Protein AF-F1LHH7-F1 (afdb_monomer_lite)

Foldseek 3Di:
DDDDDDDDDDPPCPPPPPPVVVVVVLVVVLVVLVPDDPVRVCVVVVLVVVLVVLQVVVAQEFEDEDAPSCPVCVVVSQVSSCVRNVHHYHYDPPHDDDVVPPDPPVGVVD

InterPro domains:
  IPR016435 Diphthamide synthesis DPH1/DPH2 [PF01866] (66-109)
  IPR016435 Diphthamide synthesis DPH1/DPH2 [PTHR10762] (19-110)
  IPR016435 Diphthamide synthesis DPH1/DPH2 [SFLDS00032] (33-110)
  IPR016435 Diphthamide synthesis DPH1/DPH2 [TIGR00322] (44-109)
  IPR042263 Diphthamide synthesis DPH1/DPH2, domain 1 [G3DSA:3.40.50.11840] (47-110)

Sequence (110 aa):
MDIRPPQFFSNDSIAEHTIEQSDTRMNALSNVIQGFSDVEFNGFFEIDTTISKIIDGGYKRVALQFPDYFLRYAASIAERIERESKAKMFILADTSYRSCCVDFLTAEHA

Structure (mmCIF, N/CA/C/O backbone):
data_AF-F1LHH7-F1
#
_entry.id   AF-F1LHH7-F1
#
loop_
_atom_site.group_PDB
_atom_site.id
_atom_site.type_symbol
_atom_site.label_atom_id
_atom_site.label_alt_id
_atom_site.label_comp_id
_atom_site.label_asym_id
_atom_site.label_entity_id
_atom_site.label_seq_id
_atom_site.pdbx_PDB_ins_code
_atom_site.Cartn_x
_atom_site.Cartn_y
_atom_site.Cartn_z
_atom_site.occupancy
_atom_site.B_iso_or_equiv
_atom_site.auth_seq_id
_atom_site.auth_comp_id
_atom_site.auth_asym_id
_atom_site.auth_atom_id
_atom_site.pdbx_PDB_model_num
ATOM 1 N N . MET A 1 1 ? -18.834 -24.202 -59.937 1.00 39.03 1 MET A N 1
ATOM 2 C CA . MET A 1 1 ? -19.336 -24.017 -58.560 1.00 39.03 1 MET A CA 1
ATOM 3 C C . MET A 1 1 ? -18.137 -23.651 -57.710 1.00 39.03 1 MET A C 1
ATOM 5 O O . MET A 1 1 ? -17.414 -24.534 -57.275 1.00 39.03 1 MET A O 1
ATOM 9 N N . ASP A 1 2 ? -17.878 -22.350 -57.595 1.00 40.56 2 ASP A N 1
ATOM 10 C CA . ASP A 1 2 ? -16.840 -21.791 -56.730 1.00 40.56 2 ASP A CA 1
ATOM 11 C C . ASP A 1 2 ? -17.408 -21.643 -55.322 1.00 40.56 2 ASP A C 1
ATOM 13 O O . ASP A 1 2 ? -18.348 -20.877 -55.111 1.00 40.56 2 ASP A O 1
ATOM 17 N N . ILE A 1 3 ? -16.838 -22.361 -54.359 1.00 39.75 3 ILE A N 1
ATOM 18 C CA . ILE A 1 3 ? -17.111 -22.150 -52.937 1.00 39.75 3 ILE A CA 1
ATOM 19 C C . ILE A 1 3 ? -15.832 -21.563 -52.342 1.00 39.75 3 ILE A C 1
ATOM 21 O O . ILE A 1 3 ? -14.906 -22.289 -51.988 1.00 39.75 3 ILE A O 1
ATOM 25 N N . ARG A 1 4 ? -15.754 -20.228 -52.287 1.00 40.84 4 ARG A N 1
ATOM 26 C CA . ARG A 1 4 ? -14.722 -19.525 -51.514 1.00 40.84 4 ARG A CA 1
ATOM 27 C C . ARG A 1 4 ? -15.107 -19.588 -50.032 1.00 40.84 4 ARG A C 1
ATOM 29 O O . ARG A 1 4 ? -16.240 -19.221 -49.714 1.00 40.84 4 ARG A O 1
ATOM 36 N N . PRO A 1 5 ? -14.215 -20.004 -49.120 1.00 44.97 5 PRO A N 1
ATOM 37 C CA . PRO A 1 5 ? -14.460 -19.829 -47.697 1.00 44.97 5 PRO A CA 1
ATOM 38 C C . PRO A 1 5 ? -14.409 -18.328 -47.347 1.00 44.97 5 PRO A C 1
ATOM 40 O O . PRO A 1 5 ? -13.662 -17.577 -47.986 1.00 44.97 5 PRO A O 1
ATOM 43 N N . PRO A 1 6 ? -15.203 -17.863 -46.369 1.00 39.78 6 PRO A N 1
ATOM 44 C CA . PRO A 1 6 ? -15.211 -16.462 -45.980 1.00 39.78 6 PRO A CA 1
ATOM 45 C C . PRO A 1 6 ? -13.879 -16.102 -45.311 1.00 39.78 6 PRO A C 1
ATOM 47 O O . PRO A 1 6 ? -13.452 -16.753 -44.360 1.00 39.78 6 PRO A O 1
ATOM 50 N N . GLN A 1 7 ? -13.228 -15.051 -45.811 1.00 44.28 7 GLN A N 1
ATOM 51 C CA . GLN A 1 7 ? -12.119 -14.396 -45.125 1.00 44.28 7 GLN A CA 1
ATOM 52 C C . GLN A 1 7 ? -12.688 -13.643 -43.921 1.00 44.28 7 GLN A C 1
ATOM 54 O O . GLN A 1 7 ? -13.214 -12.542 -44.056 1.00 44.28 7 GLN A O 1
ATOM 59 N N . PHE A 1 8 ? -12.615 -14.267 -42.751 1.00 49.16 8 PHE A N 1
ATOM 60 C CA . PHE A 1 8 ? -12.733 -13.582 -41.472 1.00 49.16 8 PHE A CA 1
ATOM 61 C C . PHE A 1 8 ? -11.348 -13.539 -40.827 1.00 49.16 8 PHE A C 1
ATOM 63 O O . PHE A 1 8 ? -10.615 -14.523 -40.883 1.00 49.16 8 PHE A O 1
ATOM 70 N N . PHE A 1 9 ? -11.062 -12.394 -40.205 1.00 39.38 9 PHE A N 1
ATOM 71 C CA . PHE A 1 9 ? -9.849 -11.989 -39.486 1.00 39.38 9 PHE A CA 1
ATOM 72 C C . PHE A 1 9 ? -8.777 -11.288 -40.334 1.00 39.38 9 PHE A C 1
ATOM 74 O O . PHE A 1 9 ? -7.932 -11.894 -40.986 1.00 39.38 9 PHE A O 1
ATOM 81 N N . SER A 1 10 ? -8.835 -9.954 -40.278 1.00 41.56 10 SER A N 1
ATOM 82 C CA . SER A 1 10 ? -7.735 -9.046 -40.588 1.00 41.56 10 SER A CA 1
ATOM 83 C C . SER A 1 10 ? -6.519 -9.396 -39.728 1.00 41.56 10 SER A C 1
ATOM 85 O O . SER A 1 10 ? -6.618 -9.444 -38.503 1.00 41.56 10 SER A O 1
ATOM 87 N N . ASN A 1 11 ? -5.373 -9.607 -40.374 1.00 47.41 11 ASN A N 1
ATOM 88 C CA . ASN A 1 11 ? -4.064 -9.732 -39.733 1.00 47.41 11 ASN A CA 1
ATOM 89 C C . ASN A 1 11 ? -3.540 -8.364 -39.260 1.00 47.41 11 ASN A C 1
ATOM 91 O O . ASN A 1 11 ? -2.481 -7.921 -39.696 1.00 47.41 11 ASN A O 1
ATOM 95 N N . ASP A 1 12 ? -4.247 -7.717 -38.336 1.00 46.03 12 ASP A N 1
ATOM 96 C CA . ASP A 1 12 ? -3.655 -6.651 -37.524 1.00 46.03 12 ASP A CA 1
ATOM 97 C C . ASP A 1 12 ? -3.131 -7.270 -36.222 1.00 46.03 12 ASP A C 1
ATOM 99 O O . ASP A 1 12 ? -3.699 -7.104 -35.141 1.00 46.03 12 ASP A O 1
ATOM 103 N N . SER A 1 13 ? -2.029 -8.022 -36.320 1.00 46.81 13 SER A N 1
ATOM 104 C CA . SER A 1 13 ? -1.222 -8.368 -35.145 1.00 46.81 13 SER A CA 1
ATOM 105 C C . SER A 1 13 ? -0.551 -7.099 -34.615 1.00 46.81 13 SER A C 1
ATOM 107 O O . SER A 1 13 ? 0.599 -6.804 -34.919 1.00 46.81 13 SER A O 1
ATOM 109 N N . ILE A 1 14 ? -1.277 -6.348 -33.785 1.00 50.69 14 ILE A N 1
ATOM 110 C CA . ILE A 1 14 ? -0.728 -5.283 -32.925 1.00 50.69 14 ILE A CA 1
ATOM 111 C C . ILE A 1 14 ? -0.030 -5.891 -31.684 1.00 50.69 14 ILE A C 1
ATOM 113 O O . ILE A 1 14 ? 0.639 -5.194 -30.925 1.00 50.69 14 ILE A O 1
ATOM 117 N N . ALA A 1 15 ? -0.125 -7.209 -31.480 1.00 49.06 15 ALA A N 1
ATOM 118 C CA . ALA A 1 15 ? 0.319 -7.874 -30.256 1.00 49.06 15 ALA A CA 1
ATOM 119 C C . ALA A 1 15 ? 1.846 -8.017 -30.088 1.00 49.06 15 ALA A C 1
ATOM 121 O O . ALA A 1 15 ? 2.296 -8.235 -28.967 1.00 49.06 15 ALA A O 1
ATOM 122 N N . GLU A 1 16 ? 2.658 -7.871 -31.138 1.00 44.06 16 GLU A N 1
ATOM 123 C CA . GLU A 1 16 ? 4.107 -8.131 -31.030 1.00 44.06 16 GLU A CA 1
ATOM 124 C C . GLU A 1 16 ? 4.958 -6.887 -30.731 1.00 44.06 16 GLU A C 1
ATOM 126 O O . GLU A 1 16 ? 6.093 -7.027 -30.292 1.00 44.06 16 GLU A O 1
ATOM 131 N N . HIS A 1 17 ? 4.422 -5.665 -30.852 1.00 42.00 17 HIS A N 1
ATOM 132 C CA . HIS A 1 17 ? 5.222 -4.443 -30.655 1.00 42.00 17 HIS A CA 1
ATOM 133 C C . HIS A 1 17 ? 5.057 -3.750 -29.288 1.00 42.00 17 HIS A C 1
ATOM 135 O O . HIS A 1 17 ? 5.705 -2.732 -29.037 1.00 42.00 17 HIS A O 1
ATOM 141 N N . THR A 1 18 ? 4.219 -4.277 -28.387 1.00 49.06 18 THR A N 1
ATOM 142 C CA . THR A 1 18 ? 3.974 -3.688 -27.051 1.00 49.06 18 THR A CA 1
ATOM 143 C C . THR A 1 18 ? 4.760 -4.374 -25.923 1.00 49.06 18 THR A C 1
ATOM 145 O O . THR A 1 18 ? 5.014 -3.747 -24.898 1.00 49.06 18 THR A O 1
ATOM 148 N N . ILE A 1 19 ? 5.200 -5.622 -26.109 1.00 52.53 19 ILE A N 1
ATOM 149 C CA . ILE A 1 19 ? 5.719 -6.463 -25.014 1.00 52.53 19 ILE A CA 1
ATOM 150 C C . ILE A 1 19 ? 7.179 -6.125 -24.647 1.00 52.53 19 ILE A C 1
ATOM 152 O O . ILE A 1 19 ? 7.521 -6.065 -23.471 1.00 52.53 19 ILE A O 1
ATOM 156 N N . GLU A 1 20 ? 8.043 -5.781 -25.607 1.00 47.56 20 GLU A N 1
ATOM 157 C CA . GLU A 1 20 ? 9.452 -5.458 -25.291 1.00 47.56 20 GLU A CA 1
ATOM 158 C C . GLU A 1 20 ? 9.634 -4.072 -24.633 1.00 47.56 20 GLU A C 1
ATOM 160 O O . GLU A 1 20 ? 10.576 -3.831 -23.867 1.00 47.56 20 GLU A O 1
ATOM 165 N N . GLN A 1 21 ? 8.715 -3.136 -24.895 1.00 50.62 21 GLN A N 1
ATOM 166 C CA . GLN A 1 21 ? 8.780 -1.781 -24.338 1.00 50.62 21 GLN A CA 1
ATOM 167 C C . GLN A 1 21 ? 8.305 -1.713 -22.880 1.00 50.62 21 GLN A C 1
ATOM 169 O O . GLN A 1 21 ? 8.784 -0.856 -22.128 1.00 50.62 21 GLN A O 1
ATOM 174 N N . SER A 1 22 ? 7.387 -2.592 -22.464 1.00 56.84 22 SER A N 1
ATOM 175 C CA . SER A 1 22 ? 6.888 -2.637 -21.086 1.00 56.84 22 SER A CA 1
ATOM 176 C C . SER A 1 22 ? 7.951 -3.131 -20.113 1.00 56.84 22 SER A C 1
ATOM 178 O O . SER A 1 22 ? 8.166 -2.485 -19.089 1.00 56.84 22 SER A O 1
ATOM 180 N N . ASP A 1 23 ? 8.689 -4.188 -20.452 1.00 63.44 23 ASP A N 1
ATOM 181 C CA . ASP A 1 23 ? 9.664 -4.791 -19.534 1.00 63.44 23 ASP A CA 1
ATOM 182 C C . ASP A 1 23 ? 10.840 -3.854 -19.244 1.00 63.44 23 ASP A C 1
ATOM 184 O O . ASP A 1 23 ? 11.258 -3.687 -18.095 1.00 63.44 23 ASP A O 1
ATOM 188 N N . THR A 1 24 ? 11.324 -3.142 -20.265 1.00 67.75 24 THR A N 1
ATOM 189 C CA . THR A 1 24 ? 12.416 -2.170 -20.105 1.00 67.75 24 THR A CA 1
ATOM 190 C C . THR A 1 24 ? 12.005 -1.007 -19.197 1.00 67.75 24 THR A C 1
ATOM 192 O O . THR A 1 24 ? 12.769 -0.589 -18.323 1.00 67.75 24 THR A O 1
ATOM 195 N N . ARG A 1 25 ? 10.777 -0.495 -19.356 1.00 73.25 25 ARG A N 1
ATOM 196 C CA . ARG A 1 25 ? 10.253 0.590 -18.513 1.00 73.25 25 ARG A CA 1
ATOM 197 C C . ARG A 1 25 ? 9.970 0.119 -17.091 1.00 73.25 25 ARG A C 1
ATOM 199 O O . ARG A 1 25 ? 10.286 0.849 -16.159 1.00 73.25 25 ARG A O 1
ATOM 206 N N . MET A 1 26 ? 9.424 -1.080 -16.907 1.00 72.94 26 MET A N 1
ATOM 207 C CA . MET A 1 26 ? 9.144 -1.630 -15.575 1.00 72.94 26 MET A CA 1
ATOM 208 C C . MET A 1 26 ? 10.425 -1.910 -14.784 1.00 72.94 26 MET A C 1
ATOM 210 O O . MET A 1 26 ? 10.490 -1.617 -13.586 1.00 72.94 26 MET A O 1
ATOM 214 N N . ASN A 1 27 ? 11.480 -2.375 -15.455 1.00 73.56 27 ASN A N 1
ATOM 215 C CA . ASN A 1 27 ? 12.800 -2.516 -14.843 1.00 73.56 27 ASN A CA 1
ATOM 216 C C . ASN A 1 27 ? 13.396 -1.156 -14.457 1.00 73.56 27 ASN A C 1
ATOM 218 O O . ASN A 1 27 ? 13.910 -0.998 -13.349 1.00 73.56 27 ASN A O 1
ATOM 222 N N . ALA A 1 28 ? 13.274 -0.147 -15.325 1.00 79.44 28 ALA A N 1
ATOM 223 C CA . ALA A 1 28 ? 13.719 1.209 -15.009 1.00 79.44 28 ALA A CA 1
ATOM 224 C C . ALA A 1 28 ? 12.960 1.801 -13.807 1.00 79.44 28 ALA A C 1
ATOM 226 O O . ALA A 1 28 ? 13.590 2.338 -12.898 1.00 79.44 28 ALA A O 1
ATOM 227 N N . LEU A 1 29 ? 11.632 1.648 -13.756 1.00 81.31 29 LEU A N 1
ATOM 228 C CA . LEU A 1 29 ? 10.807 2.095 -12.628 1.00 81.31 29 LEU A CA 1
ATOM 229 C C . LEU A 1 29 ? 11.200 1.395 -11.324 1.00 81.31 29 LEU A C 1
ATOM 231 O O . LEU A 1 29 ? 11.343 2.053 -10.299 1.00 81.31 29 LEU A O 1
ATOM 235 N N . SER A 1 30 ? 11.442 0.084 -11.366 1.00 83.44 30 SER A N 1
ATOM 236 C CA . SER A 1 30 ? 11.867 -0.680 -10.188 1.00 83.44 30 SER A CA 1
ATOM 237 C C . SER A 1 30 ? 13.197 -0.173 -9.620 1.00 83.44 30 SER A C 1
ATOM 239 O O . SER A 1 30 ? 13.327 -0.022 -8.407 1.00 83.44 30 SER A O 1
ATOM 241 N N . ASN A 1 31 ? 14.169 0.139 -10.484 1.00 82.94 31 ASN A N 1
ATOM 242 C CA . ASN A 1 31 ? 15.465 0.684 -10.067 1.00 82.94 31 ASN A CA 1
ATOM 243 C C . ASN A 1 31 ? 15.336 2.085 -9.461 1.00 82.94 31 ASN A C 1
ATOM 245 O O . ASN A 1 31 ? 16.000 2.392 -8.475 1.00 82.94 31 ASN A O 1
ATOM 249 N N . VAL A 1 32 ? 14.463 2.922 -10.027 1.00 86.38 32 VAL A N 1
ATOM 250 C CA . VAL A 1 32 ? 14.183 4.260 -9.495 1.00 86.38 32 VAL A CA 1
ATOM 251 C C . VAL A 1 32 ? 13.550 4.162 -8.105 1.00 86.38 32 VAL A C 1
ATOM 253 O O . VAL A 1 32 ? 14.042 4.793 -7.175 1.00 86.38 32 VAL A O 1
ATOM 256 N N . ILE A 1 33 ? 12.535 3.309 -7.932 1.00 87.19 33 ILE A N 1
ATOM 257 C CA . ILE A 1 33 ? 11.849 3.125 -6.642 1.00 87.19 33 ILE A CA 1
ATOM 258 C C . ILE A 1 33 ? 12.803 2.571 -5.575 1.00 87.19 33 ILE A C 1
ATOM 260 O O . ILE A 1 33 ? 12.704 2.948 -4.412 1.00 87.19 33 ILE A O 1
ATOM 264 N N . GLN A 1 34 ? 13.755 1.705 -5.942 1.00 84.31 34 GLN A N 1
ATOM 265 C CA . GLN A 1 34 ? 14.777 1.223 -5.003 1.00 84.31 34 GLN A CA 1
ATOM 266 C C . GLN A 1 34 ? 15.707 2.326 -4.481 1.00 84.31 34 GLN A C 1
ATOM 268 O O . GLN A 1 34 ? 16.281 2.163 -3.407 1.00 84.31 34 GLN A O 1
ATOM 273 N N . GLY A 1 35 ? 15.872 3.42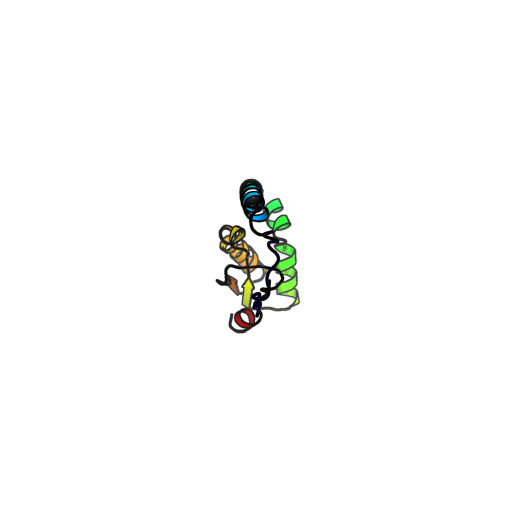1 -5.226 1.00 87.06 35 GLY A N 1
ATOM 274 C CA . GLY A 1 35 ? 16.696 4.560 -4.824 1.00 87.06 35 GLY A CA 1
ATOM 275 C C . GLY A 1 35 ? 15.959 5.617 -4.000 1.00 87.06 35 GLY A C 1
ATOM 276 O O . GLY A 1 35 ? 16.593 6.584 -3.584 1.00 87.06 35 GLY A O 1
ATOM 277 N N . PHE A 1 36 ? 14.650 5.470 -3.784 1.00 91.81 36 PHE A N 1
ATOM 278 C CA . PHE A 1 36 ? 13.857 6.461 -3.062 1.00 91.81 36 PHE A CA 1
ATOM 279 C C . PHE A 1 36 ? 14.206 6.512 -1.577 1.00 91.81 36 PHE A C 1
ATOM 281 O O . PHE A 1 36 ? 14.357 5.490 -0.906 1.00 91.81 36 PHE A O 1
ATOM 288 N N . SER A 1 37 ? 14.254 7.731 -1.047 1.00 92.75 37 SER A N 1
ATOM 289 C CA . SER A 1 37 ? 14.121 7.970 0.386 1.00 92.75 37 SER A CA 1
ATOM 290 C C . SER A 1 37 ? 12.705 7.628 0.872 1.00 92.75 37 SER A C 1
ATOM 292 O O . SER A 1 37 ? 11.762 7.537 0.085 1.00 92.75 37 SER A O 1
ATOM 294 N N . ASP A 1 38 ? 12.518 7.495 2.188 1.00 89.88 38 ASP A N 1
ATOM 295 C CA . ASP A 1 38 ? 11.198 7.201 2.766 1.00 89.88 38 ASP A CA 1
ATOM 296 C C . ASP A 1 38 ? 10.125 8.235 2.396 1.00 89.88 38 ASP A C 1
ATOM 298 O O . ASP A 1 38 ? 8.963 7.874 2.212 1.00 89.88 38 ASP A O 1
ATOM 302 N N . VAL A 1 39 ? 10.514 9.506 2.261 1.00 91.81 39 VAL A N 1
ATOM 303 C CA . VAL A 1 39 ? 9.605 10.602 1.894 1.00 91.81 39 VAL A CA 1
ATOM 304 C C . VAL A 1 39 ? 9.172 10.482 0.433 1.00 91.81 39 VAL A C 1
ATOM 306 O O . VAL A 1 39 ? 7.988 10.605 0.131 1.00 91.81 39 VAL A O 1
ATOM 309 N N . GLU A 1 40 ? 10.107 10.194 -0.474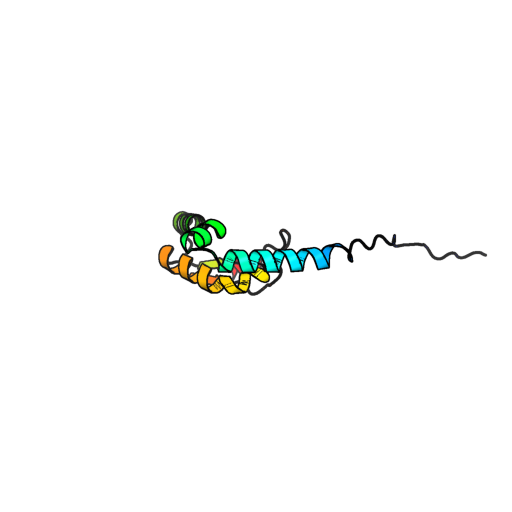 1.00 92.44 40 GLU A N 1
ATOM 310 C CA . GLU A 1 40 ? 9.807 9.990 -1.897 1.00 92.44 40 GLU A CA 1
ATOM 311 C C . GLU A 1 40 ? 8.968 8.732 -2.113 1.00 92.44 40 GLU A C 1
ATOM 313 O O . GLU A 1 40 ? 8.024 8.746 -2.899 1.00 92.44 40 GLU A O 1
ATOM 318 N N . PHE A 1 41 ? 9.261 7.666 -1.365 1.00 92.25 41 PHE A N 1
ATOM 319 C CA . PHE A 1 41 ? 8.473 6.441 -1.377 1.00 92.25 41 PHE A CA 1
ATOM 320 C C . PHE A 1 41 ? 7.032 6.698 -0.922 1.00 92.25 41 PHE A C 1
ATOM 322 O O . PHE A 1 41 ? 6.089 6.310 -1.614 1.00 92.25 41 PHE A O 1
ATOM 329 N N . ASN A 1 42 ? 6.847 7.393 0.205 1.00 92.62 42 ASN A N 1
ATOM 330 C CA . ASN A 1 42 ? 5.515 7.727 0.709 1.00 92.62 42 ASN A CA 1
ATOM 331 C C . ASN A 1 42 ? 4.746 8.637 -0.254 1.00 92.62 42 ASN A C 1
ATOM 333 O O . ASN A 1 42 ? 3.552 8.426 -0.460 1.00 92.62 42 ASN A O 1
ATOM 337 N N . GLY A 1 43 ? 5.428 9.611 -0.862 1.00 92.38 43 GLY A N 1
ATOM 338 C CA . GLY A 1 43 ? 4.839 10.500 -1.859 1.00 92.38 43 GLY A CA 1
ATOM 339 C C . GLY A 1 43 ? 4.431 9.764 -3.136 1.00 92.38 43 GLY A C 1
ATOM 340 O O . GLY A 1 43 ? 3.334 9.981 -3.639 1.00 92.38 43 GLY A O 1
ATOM 341 N N . PHE A 1 44 ? 5.272 8.854 -3.634 1.00 92.62 44 PHE A N 1
ATOM 342 C CA . PHE A 1 44 ? 5.002 8.088 -4.853 1.00 92.62 44 PHE A CA 1
ATOM 343 C C . PHE A 1 44 ? 3.803 7.145 -4.710 1.00 92.62 44 PHE A C 1
ATOM 345 O O . PHE A 1 44 ? 2.997 7.039 -5.630 1.00 92.62 44 PHE A O 1
ATOM 352 N N . PHE A 1 45 ? 3.678 6.469 -3.564 1.00 92.88 45 PHE A N 1
ATOM 353 C CA . PHE A 1 45 ? 2.553 5.571 -3.273 1.00 92.88 45 PHE A CA 1
ATOM 354 C C . PHE A 1 45 ? 1.369 6.270 -2.585 1.00 92.88 45 PHE A C 1
ATOM 356 O O . PHE A 1 45 ? 0.425 5.594 -2.181 1.00 92.88 45 PHE A O 1
ATOM 363 N N . GLU A 1 46 ? 1.415 7.598 -2.429 1.00 94.12 46 GLU A N 1
ATOM 364 C CA . GLU A 1 46 ? 0.375 8.411 -1.781 1.00 94.12 46 GLU A CA 1
ATOM 365 C C . GLU A 1 46 ? -0.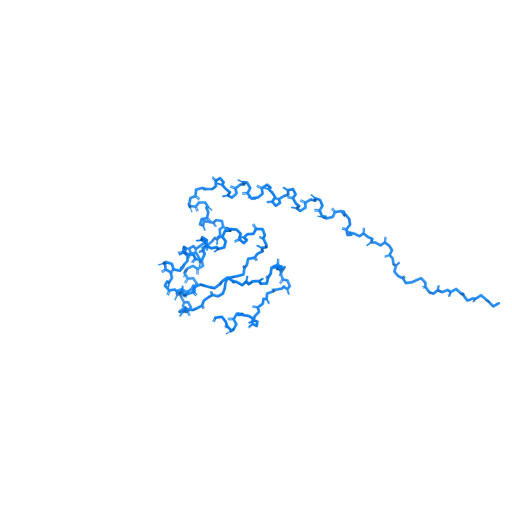087 7.845 -0.420 1.00 94.12 46 GLU A C 1
ATOM 367 O O . GLU A 1 46 ? -1.282 7.800 -0.100 1.00 94.12 46 GLU A O 1
ATOM 372 N N . ILE A 1 47 ? 0.876 7.393 0.391 1.00 95.31 47 ILE A N 1
ATOM 373 C CA . ILE A 1 47 ? 0.626 6.678 1.653 1.00 95.31 47 ILE A CA 1
ATOM 374 C C . ILE A 1 47 ? -0.220 7.526 2.607 1.00 95.31 47 ILE A C 1
ATOM 376 O O . ILE A 1 47 ? -1.257 7.064 3.086 1.00 95.31 47 ILE A O 1
ATOM 380 N N . ASP A 1 48 ? 0.163 8.787 2.809 1.00 95.62 48 ASP A N 1
ATOM 381 C CA . ASP A 1 48 ? -0.512 9.695 3.743 1.00 95.62 48 ASP A CA 1
ATOM 382 C C . ASP A 1 48 ? -1.961 9.971 3.318 1.00 95.62 48 ASP A C 1
ATOM 384 O O . ASP A 1 48 ? -2.883 9.932 4.131 1.00 95.62 48 ASP A O 1
ATOM 388 N N . THR A 1 49 ? -2.188 10.164 2.014 1.00 95.81 49 THR A N 1
ATOM 389 C CA . THR A 1 49 ? -3.536 10.389 1.466 1.00 95.81 49 THR A CA 1
ATOM 390 C C . THR A 1 49 ? -4.415 9.153 1.642 1.00 95.81 49 THR A C 1
ATOM 392 O O . THR A 1 49 ? -5.603 9.261 1.961 1.00 95.81 49 THR A O 1
ATOM 395 N N . THR A 1 50 ? -3.838 7.964 1.459 1.00 96.00 50 THR A N 1
ATOM 396 C CA . THR A 1 50 ? -4.531 6.693 1.682 1.00 96.00 50 THR A CA 1
ATOM 397 C C . THR A 1 50 ? -4.924 6.534 3.150 1.00 96.00 50 THR A C 1
ATOM 399 O O . THR A 1 50 ? -6.071 6.198 3.440 1.00 96.00 50 THR A O 1
ATOM 402 N N . ILE A 1 51 ? -4.022 6.855 4.081 1.00 96.38 51 ILE A N 1
ATOM 403 C CA . ILE A 1 51 ? -4.298 6.829 5.523 1.00 96.38 51 ILE A CA 1
ATOM 404 C C . ILE A 1 51 ? -5.433 7.794 5.883 1.00 96.38 51 ILE A C 1
ATOM 406 O O . ILE A 1 51 ? -6.372 7.378 6.564 1.00 96.38 51 ILE A O 1
ATOM 410 N N . SER 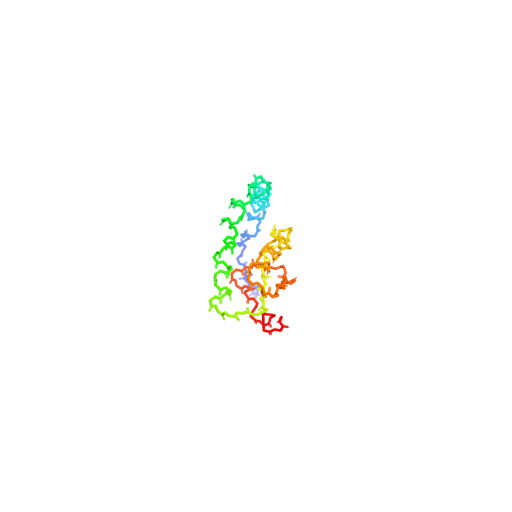A 1 52 ? -5.406 9.040 5.391 1.00 96.94 52 SER A N 1
ATOM 411 C CA . SER A 1 52 ? -6.485 10.009 5.638 1.00 96.94 52 SER A CA 1
ATOM 412 C C . SER A 1 52 ? -7.839 9.478 5.170 1.00 96.94 52 SER A C 1
ATOM 414 O O . SER A 1 52 ? -8.785 9.460 5.950 1.00 96.94 52 SER A O 1
ATOM 416 N N . LYS A 1 53 ? -7.922 8.931 3.949 1.00 96.62 53 LYS A N 1
ATOM 417 C CA . LYS A 1 53 ? -9.162 8.320 3.435 1.00 96.62 53 LYS A CA 1
ATOM 418 C C . LYS A 1 53 ? -9.648 7.154 4.295 1.00 96.62 53 LYS A C 1
ATOM 420 O O . LYS A 1 53 ? -10.855 6.986 4.471 1.00 96.62 53 LYS A O 1
ATOM 425 N N . ILE A 1 54 ? -8.725 6.342 4.814 1.00 95.94 54 ILE A N 1
ATOM 426 C CA . ILE A 1 54 ? -9.069 5.202 5.667 1.00 95.94 54 ILE A CA 1
ATOM 427 C C . ILE A 1 54 ? -9.681 5.679 6.987 1.00 95.94 54 ILE A C 1
ATOM 429 O O . ILE A 1 54 ? -10.716 5.161 7.413 1.00 95.94 54 ILE A O 1
ATOM 433 N N . ILE A 1 55 ? -9.050 6.677 7.609 1.00 95.75 55 ILE A N 1
ATOM 434 C CA . ILE A 1 55 ? -9.485 7.256 8.882 1.00 95.75 55 ILE A CA 1
ATOM 435 C C . ILE A 1 55 ? -10.824 7.981 8.714 1.00 95.75 55 ILE A C 1
ATOM 437 O O . ILE A 1 55 ? -11.748 7.712 9.481 1.00 95.75 55 ILE A O 1
ATOM 441 N N . ASP A 1 56 ? -10.949 8.829 7.693 1.00 96.44 56 ASP A N 1
ATOM 442 C CA . ASP A 1 56 ? -12.154 9.621 7.422 1.00 96.44 56 ASP A CA 1
ATOM 443 C C . ASP A 1 56 ? -13.361 8.731 7.102 1.00 96.44 56 ASP A C 1
ATOM 445 O O . ASP A 1 56 ? -14.480 9.005 7.536 1.00 96.44 56 ASP A O 1
ATOM 449 N N . GLY A 1 57 ? -13.136 7.628 6.382 1.00 94.62 57 GLY A N 1
ATOM 450 C CA . GLY A 1 57 ? -14.166 6.625 6.111 1.00 94.62 57 GLY A CA 1
ATOM 451 C C . GLY A 1 57 ? -14.454 5.681 7.283 1.00 94.62 57 GLY A C 1
ATOM 452 O O . GLY A 1 57 ? -15.405 4.905 7.222 1.00 94.62 57 GLY A O 1
ATOM 453 N N . GLY A 1 58 ? -13.650 5.713 8.350 1.00 93.75 58 GLY A N 1
ATOM 454 C CA . GLY A 1 58 ? -13.817 4.851 9.520 1.00 93.75 58 GLY A CA 1
ATOM 455 C C . GLY A 1 58 ? -13.588 3.358 9.252 1.00 93.75 58 GLY A C 1
ATOM 456 O O . GLY A 1 58 ? -14.037 2.524 10.049 1.00 93.75 58 GLY A O 1
ATOM 457 N N . TYR A 1 59 ? -12.896 3.000 8.165 1.00 94.62 59 TYR A N 1
ATOM 458 C CA . TYR A 1 59 ? -12.700 1.606 7.765 1.00 94.62 59 TYR A CA 1
ATOM 459 C C . TYR A 1 59 ? -11.818 0.850 8.769 1.00 94.62 59 TYR A C 1
ATOM 461 O O . TYR A 1 59 ? -10.869 1.390 9.336 1.00 94.62 59 TYR A O 1
ATOM 469 N N . LYS A 1 60 ? -12.144 -0.425 9.012 1.00 92.94 60 LYS A N 1
ATOM 470 C CA . LYS A 1 60 ? -11.421 -1.298 9.963 1.00 92.94 60 LYS A CA 1
ATOM 471 C C . LYS A 1 60 ? -10.647 -2.422 9.290 1.00 92.94 60 LYS A C 1
ATOM 473 O O . LYS A 1 60 ? -9.704 -2.944 9.880 1.00 92.94 60 LYS A O 1
ATOM 478 N N . ARG A 1 61 ? -11.047 -2.781 8.075 1.00 93.69 61 ARG A N 1
ATOM 479 C CA . ARG A 1 61 ? -10.426 -3.786 7.216 1.00 93.69 61 ARG A CA 1
ATOM 480 C C . ARG A 1 61 ? -10.341 -3.185 5.826 1.00 93.69 61 ARG A C 1
ATOM 482 O O . ARG A 1 61 ? -11.319 -2.594 5.371 1.00 93.69 61 ARG A O 1
ATOM 489 N N . VAL A 1 62 ? -9.172 -3.269 5.209 1.00 94.00 62 VAL A N 1
ATOM 490 C CA . VAL A 1 62 ? -8.912 -2.667 3.902 1.00 94.00 62 VAL A CA 1
ATOM 491 C C . VAL A 1 62 ? -8.137 -3.664 3.059 1.00 94.00 62 VAL A C 1
ATOM 493 O O . VAL A 1 62 ? -7.069 -4.130 3.456 1.00 94.00 62 VAL A O 1
ATOM 496 N N . ALA A 1 63 ? -8.684 -3.977 1.890 1.00 91.75 63 ALA A N 1
ATOM 497 C CA . ALA A 1 63 ? -7.996 -4.732 0.859 1.00 91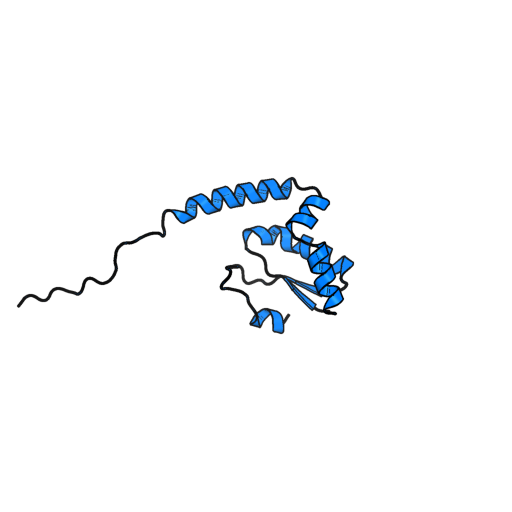.75 63 ALA A CA 1
ATOM 498 C C . ALA A 1 63 ? -7.190 -3.783 -0.042 1.00 91.75 63 ALA A C 1
ATOM 500 O O . ALA A 1 63 ? -7.713 -2.787 -0.539 1.00 91.75 63 ALA A O 1
ATOM 501 N N . LEU A 1 64 ? -5.917 -4.105 -0.259 1.00 90.69 64 LEU A N 1
ATOM 502 C CA . LEU A 1 64 ? -4.997 -3.406 -1.146 1.00 90.69 64 LEU A CA 1
ATOM 503 C C . LEU A 1 64 ? -4.724 -4.288 -2.364 1.00 90.69 64 LEU A C 1
ATOM 505 O O . LEU A 1 64 ? -4.266 -5.424 -2.229 1.00 90.69 64 LEU A O 1
ATOM 509 N N . GLN A 1 65 ? -4.984 -3.757 -3.554 1.00 88.31 65 GLN A N 1
ATOM 510 C CA . GLN A 1 65 ? -4.659 -4.410 -4.818 1.00 88.31 65 GLN A CA 1
ATOM 511 C C . GLN A 1 65 ? -3.435 -3.733 -5.431 1.00 88.31 65 GLN A C 1
ATOM 513 O O . GLN A 1 65 ? -3.381 -2.506 -5.519 1.00 88.31 65 GLN A O 1
ATOM 518 N N . PHE A 1 66 ? -2.465 -4.529 -5.876 1.00 86.06 66 PHE A N 1
ATOM 519 C CA . PHE A 1 66 ? -1.271 -4.033 -6.551 1.00 86.06 66 PHE A CA 1
ATOM 520 C C . PHE A 1 66 ? -1.101 -4.732 -7.902 1.00 86.06 66 PHE A C 1
ATOM 522 O O . PHE A 1 66 ? -1.376 -5.927 -8.007 1.00 86.06 66 PHE A O 1
ATOM 529 N N . PRO A 1 67 ? -0.597 -4.028 -8.926 1.00 84.12 67 PRO A N 1
ATOM 530 C CA . PRO A 1 67 ? -0.002 -4.676 -10.085 1.00 84.12 67 PRO A CA 1
ATOM 531 C C . PRO A 1 67 ? 1.188 -5.560 -9.688 1.00 84.12 67 PRO A C 1
ATOM 533 O O . PRO A 1 67 ? 1.901 -5.257 -8.728 1.00 84.12 67 PRO A O 1
ATOM 536 N N . ASP A 1 68 ? 1.467 -6.586 -10.489 1.00 82.25 68 ASP A N 1
ATOM 537 C CA . ASP A 1 68 ? 2.498 -7.604 -10.248 1.00 82.25 68 ASP A CA 1
ATOM 538 C C . ASP A 1 68 ? 3.874 -7.003 -9.935 1.00 82.25 68 ASP A C 1
ATOM 540 O O . ASP A 1 68 ? 4.553 -7.397 -8.986 1.00 82.25 68 ASP A O 1
ATOM 544 N N . TYR A 1 69 ? 4.258 -5.974 -10.688 1.00 82.19 69 TYR A N 1
ATOM 545 C CA . TYR A 1 69 ? 5.537 -5.280 -10.544 1.00 82.19 69 TYR A CA 1
ATOM 546 C C . TYR A 1 69 ? 5.657 -4.469 -9.240 1.00 82.19 69 TYR A C 1
ATOM 548 O O . TYR A 1 69 ? 6.769 -4.130 -8.830 1.00 82.19 69 TYR A O 1
ATOM 556 N N . PHE A 1 70 ? 4.547 -4.196 -8.547 1.00 88.00 70 PHE A N 1
ATOM 557 C CA . PHE A 1 70 ? 4.533 -3.536 -7.239 1.00 88.00 70 PHE A CA 1
ATOM 558 C C . PHE A 1 70 ? 4.304 -4.484 -6.058 1.00 88.00 70 PHE A C 1
ATOM 560 O O . PHE A 1 70 ? 4.489 -4.065 -4.914 1.00 88.00 70 PHE A O 1
ATOM 567 N N . LEU A 1 71 ? 4.011 -5.769 -6.292 1.00 87.56 71 LEU A N 1
ATOM 568 C CA . LEU A 1 71 ? 3.790 -6.745 -5.214 1.00 87.56 71 LEU A CA 1
ATOM 569 C C . LEU A 1 71 ? 4.973 -6.853 -4.250 1.00 87.56 71 LEU A C 1
ATOM 571 O O . LEU A 1 71 ? 4.782 -7.023 -3.048 1.00 87.56 71 LEU A O 1
ATOM 575 N N . ARG A 1 72 ? 6.203 -6.672 -4.743 1.00 88.38 72 ARG A N 1
ATOM 576 C CA . ARG A 1 72 ? 7.408 -6.672 -3.898 1.00 88.38 72 ARG A CA 1
ATOM 577 C C . ARG A 1 72 ? 7.419 -5.571 -2.829 1.00 88.38 72 ARG A C 1
ATOM 579 O O . ARG A 1 72 ? 8.126 -5.707 -1.836 1.00 88.38 72 ARG A O 1
ATOM 586 N N . TYR A 1 73 ? 6.672 -4.486 -3.041 1.00 91.00 73 TYR A N 1
ATOM 587 C CA . TYR A 1 73 ? 6.544 -3.364 -2.109 1.00 91.00 73 TYR A CA 1
ATOM 588 C C . TYR A 1 73 ? 5.263 -3.448 -1.268 1.00 91.00 73 TYR A C 1
ATOM 590 O O . TYR A 1 73 ? 5.166 -2.773 -0.244 1.00 91.00 73 TYR A O 1
ATOM 598 N N . ALA A 1 74 ? 4.305 -4.298 -1.658 1.00 91.50 74 ALA A N 1
ATOM 599 C CA . ALA A 1 74 ? 2.972 -4.377 -1.065 1.00 91.50 74 ALA A CA 1
ATOM 600 C C . ALA A 1 74 ? 3.001 -4.600 0.453 1.00 91.50 74 ALA A C 1
ATOM 602 O O . ALA A 1 74 ? 2.293 -3.913 1.183 1.00 91.50 74 ALA A O 1
ATOM 603 N N . ALA A 1 75 ? 3.859 -5.502 0.941 1.00 92.38 75 ALA A N 1
ATOM 604 C CA . ALA A 1 75 ? 3.991 -5.766 2.375 1.00 92.38 75 ALA A CA 1
ATOM 605 C C . ALA A 1 75 ? 4.462 -4.528 3.159 1.00 92.38 75 ALA A C 1
ATOM 607 O O . ALA A 1 75 ? 3.899 -4.211 4.203 1.00 92.38 75 ALA A O 1
ATOM 608 N N . SER A 1 76 ? 5.449 -3.792 2.631 1.00 93.56 76 SER A N 1
ATOM 609 C CA . SER A 1 76 ? 5.959 -2.578 3.282 1.00 93.56 76 SER A CA 1
ATOM 610 C C . SER A 1 76 ? 4.924 -1.452 3.270 1.00 93.56 76 SER A C 1
ATOM 612 O O . SER A 1 76 ? 4.753 -0.756 4.268 1.00 93.56 76 SER A O 1
ATOM 614 N N . ILE A 1 77 ? 4.200 -1.296 2.160 1.00 94.56 77 ILE A N 1
ATOM 615 C CA . ILE A 1 77 ? 3.113 -0.320 2.031 1.00 94.56 77 ILE A CA 1
ATOM 616 C C . ILE A 1 77 ? 1.992 -0.636 3.028 1.00 94.56 77 ILE A C 1
ATOM 618 O O . ILE A 1 77 ? 1.566 0.246 3.773 1.00 94.56 77 ILE A O 1
ATOM 622 N N . ALA A 1 78 ? 1.559 -1.898 3.089 1.00 94.94 78 ALA A N 1
ATOM 623 C CA . ALA A 1 78 ? 0.526 -2.352 4.013 1.00 94.94 78 ALA A CA 1
ATOM 624 C C . ALA A 1 78 ? 0.917 -2.095 5.475 1.00 94.94 78 ALA A C 1
ATOM 626 O O . ALA A 1 78 ? 0.115 -1.557 6.230 1.00 94.94 78 ALA A O 1
ATOM 627 N N . GLU A 1 79 ? 2.157 -2.401 5.866 1.00 94.38 79 GLU A N 1
ATOM 628 C CA . GLU A 1 79 ? 2.641 -2.163 7.229 1.00 94.38 79 GLU A CA 1
ATOM 629 C C . GLU A 1 79 ? 2.650 -0.669 7.593 1.00 94.38 79 GLU A C 1
ATOM 631 O O . GLU A 1 79 ? 2.208 -0.290 8.682 1.00 94.38 79 GLU A O 1
ATOM 636 N N . ARG A 1 80 ? 3.117 0.196 6.677 1.00 94.81 80 ARG A N 1
ATOM 637 C CA . ARG A 1 80 ? 3.121 1.656 6.880 1.00 94.81 80 ARG A CA 1
ATOM 638 C C . ARG A 1 80 ? 1.702 2.180 7.109 1.00 94.81 80 ARG A C 1
ATOM 640 O O . ARG A 1 80 ? 1.479 2.914 8.069 1.00 94.81 80 ARG A O 1
ATOM 647 N N . ILE A 1 81 ? 0.749 1.754 6.280 1.00 95.50 81 ILE A N 1
ATOM 648 C CA . ILE A 1 81 ? -0.655 2.173 6.376 1.00 95.50 81 ILE A CA 1
ATOM 649 C C . ILE A 1 81 ? -1.321 1.602 7.636 1.00 95.50 81 ILE A C 1
ATOM 651 O O . ILE A 1 81 ? -2.029 2.328 8.336 1.00 95.50 81 ILE A O 1
ATOM 655 N N . GLU A 1 82 ? -1.103 0.324 7.958 1.00 95.06 82 GLU A N 1
ATOM 656 C CA . GLU A 1 82 ? -1.688 -0.344 9.133 1.00 95.06 82 GLU A CA 1
ATOM 657 C C . GLU A 1 82 ? -1.263 0.343 10.437 1.00 95.06 82 GLU A C 1
ATOM 659 O O . GLU A 1 82 ? -2.095 0.587 11.315 1.00 95.06 82 GLU A O 1
ATOM 664 N N . ARG A 1 83 ? 0.017 0.725 10.544 1.00 93.75 83 ARG A N 1
ATOM 665 C CA . ARG A 1 83 ? 0.576 1.387 11.730 1.00 93.75 83 ARG A CA 1
ATOM 666 C C . ARG A 1 83 ? -0.117 2.709 12.061 1.00 93.75 83 ARG A C 1
ATOM 668 O O . ARG A 1 83 ? -0.329 3.001 13.237 1.00 93.75 83 ARG A O 1
ATOM 675 N N . GLU A 1 84 ? -0.458 3.500 11.050 1.00 93.44 84 GLU A N 1
ATOM 676 C CA . GLU A 1 84 ? -1.019 4.841 11.244 1.00 93.44 84 GLU A CA 1
ATOM 677 C C . GLU A 1 84 ? -2.550 4.848 11.246 1.00 93.44 84 GLU A C 1
ATOM 679 O O . GLU A 1 84 ? -3.169 5.501 12.087 1.00 93.44 84 GLU A O 1
ATOM 684 N N . SER A 1 85 ? -3.178 4.063 10.367 1.00 92.44 85 SER A N 1
ATOM 685 C CA . SER A 1 85 ? -4.641 3.988 10.270 1.00 92.44 85 SER A CA 1
ATOM 686 C C . SER A 1 85 ? -5.289 3.110 11.347 1.00 92.44 85 SER A C 1
ATOM 688 O O . SER A 1 85 ? -6.484 3.253 11.618 1.00 92.44 85 SER A O 1
ATOM 690 N N . LYS A 1 86 ? -4.527 2.188 11.963 1.00 91.75 86 LYS A N 1
ATOM 691 C CA . LYS A 1 86 ? -5.022 1.126 12.865 1.00 91.75 86 LYS A CA 1
ATOM 692 C C . LYS A 1 86 ? -6.057 0.192 12.220 1.00 91.75 86 LYS A C 1
ATOM 694 O O . LYS A 1 86 ? -6.752 -0.537 12.932 1.00 91.75 86 LYS A O 1
ATOM 699 N N . ALA A 1 87 ? -6.190 0.225 10.896 1.00 94.38 87 ALA A N 1
ATOM 700 C CA . ALA A 1 87 ? -7.030 -0.689 10.141 1.00 94.38 87 ALA A CA 1
ATOM 701 C C . ALA A 1 87 ? -6.213 -1.913 9.717 1.00 94.38 87 ALA A C 1
ATOM 703 O O . ALA A 1 87 ? -5.035 -1.804 9.382 1.00 94.38 87 ALA A O 1
ATOM 704 N N . LYS A 1 88 ? -6.848 -3.086 9.711 1.00 94.75 88 LYS A N 1
ATOM 705 C CA . LYS A 1 88 ? -6.215 -4.325 9.260 1.00 94.75 88 LYS A CA 1
ATOM 706 C C . LYS A 1 88 ? -6.065 -4.292 7.738 1.00 94.75 88 LYS A C 1
ATOM 708 O O . LYS A 1 88 ? -7.063 -4.113 7.038 1.00 94.75 88 LYS A O 1
ATOM 713 N N . MET A 1 89 ? -4.844 -4.467 7.242 1.00 94.19 89 MET A N 1
ATOM 714 C CA . MET A 1 89 ? -4.557 -4.488 5.805 1.00 94.19 89 MET A CA 1
ATOM 715 C C . MET A 1 89 ? -4.524 -5.924 5.271 1.00 94.19 89 MET A C 1
ATOM 717 O O . MET A 1 89 ? -3.942 -6.812 5.895 1.00 94.19 89 MET A O 1
ATOM 721 N N . PHE A 1 90 ? -5.114 -6.134 4.095 1.00 92.62 90 PHE A N 1
ATOM 722 C CA . PHE A 1 90 ? -5.097 -7.394 3.351 1.00 92.62 90 PHE A CA 1
ATOM 723 C C . PHE A 1 90 ? -4.591 -7.125 1.937 1.00 92.62 90 PHE A C 1
ATOM 725 O O . PHE A 1 90 ? -5.041 -6.183 1.300 1.00 92.62 90 PHE A O 1
ATOM 732 N N . ILE A 1 91 ? -3.657 -7.927 1.431 1.00 89.88 91 ILE A N 1
ATOM 733 C CA . ILE A 1 91 ? -3.152 -7.779 0.059 1.00 89.88 91 ILE A CA 1
ATOM 734 C C . ILE A 1 91 ? -3.910 -8.767 -0.823 1.00 89.88 91 ILE A C 1
ATOM 736 O O . ILE A 1 91 ? -3.917 -9.965 -0.534 1.00 89.88 91 ILE A O 1
ATOM 740 N N . LEU A 1 92 ? -4.559 -8.272 -1.876 1.00 86.00 92 LEU A N 1
ATOM 741 C CA . LEU A 1 92 ? -5.290 -9.121 -2.813 1.00 86.00 92 LEU A CA 1
ATOM 742 C C . LEU A 1 92 ? -4.319 -9.923 -3.680 1.00 86.00 92 LEU A C 1
ATOM 744 O O . LEU A 1 92 ? -3.353 -9.381 -4.213 1.00 86.00 92 LEU A O 1
ATOM 748 N N . ALA A 1 93 ? -4.594 -11.220 -3.813 1.00 72.88 93 ALA A N 1
ATOM 749 C CA . ALA A 1 93 ? -3.736 -12.167 -4.520 1.00 72.88 93 ALA A CA 1
ATOM 750 C C . ALA A 1 93 ? -4.017 -12.259 -6.031 1.00 72.88 93 ALA A C 1
ATOM 752 O O . ALA A 1 93 ? -3.320 -13.003 -6.714 1.00 72.88 93 ALA A O 1
ATOM 753 N N . ASP A 1 94 ? -5.022 -11.547 -6.558 1.00 70.06 94 ASP A N 1
ATOM 754 C CA . ASP A 1 94 ? -5.327 -11.566 -7.992 1.00 70.06 94 ASP A CA 1
ATOM 755 C C . ASP A 1 94 ? -4.402 -10.595 -8.745 1.00 70.06 94 ASP A C 1
ATOM 757 O O . ASP A 1 94 ? -4.573 -9.370 -8.738 1.00 70.06 94 ASP A O 1
ATOM 761 N N . THR A 1 95 ? -3.343 -11.158 -9.323 1.00 57.72 95 THR A N 1
ATOM 762 C CA . THR A 1 95 ? -2.233 -10.439 -9.950 1.00 57.72 95 THR A CA 1
ATOM 763 C C . THR A 1 95 ? -2.551 -10.200 -11.425 1.00 57.72 95 THR A C 1
ATOM 765 O O . THR A 1 95 ? -2.135 -10.934 -12.322 1.00 57.72 95 THR A O 1
ATOM 768 N N . SER A 1 96 ? -3.413 -9.211 -11.670 1.00 56.22 96 SER A N 1
ATOM 769 C CA . SER A 1 96 ? -3.621 -8.557 -12.967 1.00 56.22 96 SER A CA 1
ATOM 770 C C . SER A 1 96 ? -4.393 -7.251 -12.763 1.00 56.22 96 SER A C 1
ATOM 772 O O . SER A 1 96 ? -5.546 -7.117 -13.174 1.00 56.22 96 SER A O 1
ATOM 774 N N . TYR A 1 97 ? -3.766 -6.247 -12.142 1.00 58.31 97 TYR A N 1
ATOM 775 C CA . TYR A 1 97 ? -4.350 -4.903 -12.107 1.00 58.31 97 TYR A CA 1
ATOM 776 C C . TYR A 1 97 ? -4.265 -4.263 -13.500 1.00 58.31 97 TYR A C 1
ATOM 778 O O . TYR A 1 97 ? -3.253 -3.688 -13.900 1.00 58.31 97 TYR A O 1
ATOM 786 N N . ARG A 1 98 ? -5.358 -4.364 -14.254 1.00 57.88 98 ARG A N 1
ATOM 787 C CA . ARG A 1 98 ? -5.699 -3.427 -15.329 1.00 57.88 98 ARG A CA 1
ATOM 788 C C . ARG A 1 98 ? -6.846 -2.550 -14.846 1.00 57.88 98 ARG A C 1
ATOM 790 O O . ARG A 1 98 ? -7.609 -2.959 -13.978 1.00 57.88 98 ARG A O 1
ATOM 797 N N . SER A 1 99 ? -7.030 -1.379 -15.451 1.00 62.16 99 SER A N 1
ATOM 798 C CA . SER A 1 99 ? -8.162 -0.491 -15.133 1.00 62.16 99 SER A CA 1
ATOM 799 C C . SER A 1 99 ? -9.537 -1.172 -15.257 1.00 62.16 99 SER A C 1
ATOM 801 O O . SER A 1 99 ? -10.494 -0.726 -14.636 1.00 62.16 99 SER A O 1
ATOM 803 N N . CYS A 1 100 ? -9.640 -2.264 -16.024 1.00 60.34 100 CYS A N 1
ATOM 804 C CA . CYS A 1 100 ? -10.845 -3.084 -16.161 1.00 60.34 100 CYS A CA 1
ATOM 805 C C . CYS A 1 100 ? -11.015 -4.185 -15.094 1.00 60.34 100 CYS A C 1
ATOM 807 O O . CYS A 1 100 ? -12.045 -4.851 -15.097 1.00 60.34 100 CYS A O 1
ATOM 809 N N . CYS A 1 101 ? -10.026 -4.414 -14.226 1.00 58.34 101 CYS A N 1
ATOM 810 C CA . CYS A 1 101 ? -9.942 -5.567 -13.316 1.00 58.34 101 CYS A CA 1
ATOM 811 C C . CYS A 1 101 ? -10.025 -5.160 -11.834 1.00 58.34 101 CYS A C 1
ATOM 813 O O . CYS A 1 101 ? -9.413 -5.796 -10.977 1.00 58.34 101 CYS A O 1
ATOM 815 N N . VAL A 1 102 ? -10.758 -4.084 -11.531 1.00 58.66 102 VAL A N 1
ATOM 816 C CA . VAL A 1 102 ? -11.052 -3.703 -10.143 1.00 58.66 102 VAL A CA 1
ATOM 817 C C . VAL A 1 102 ? -11.928 -4.790 -9.521 1.00 58.66 102 VAL A C 1
ATOM 819 O O . VAL A 1 102 ? -13.076 -4.971 -9.930 1.00 58.66 102 VAL A O 1
ATOM 822 N N . ASP A 1 103 ? -11.383 -5.515 -8.546 1.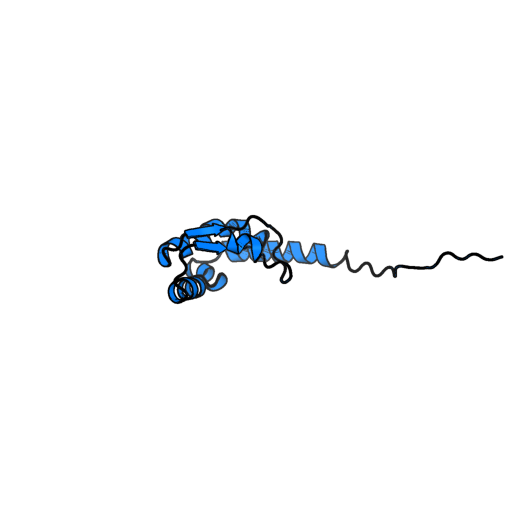00 58.44 103 ASP A N 1
ATOM 823 C CA . ASP A 1 103 ? -12.085 -6.622 -7.902 1.00 58.44 103 ASP A CA 1
ATOM 824 C C . ASP A 1 103 ? -12.907 -6.134 -6.701 1.00 58.44 103 ASP A C 1
ATOM 826 O O . ASP A 1 103 ? -12.414 -5.987 -5.580 1.00 58.44 103 ASP A O 1
ATOM 830 N N . PHE A 1 104 ? -14.189 -5.870 -6.951 1.00 58.12 104 PHE A N 1
ATOM 831 C CA . PHE A 1 104 ? -15.147 -5.500 -5.910 1.00 58.12 104 PHE A CA 1
ATOM 832 C C . PHE A 1 104 ? -15.642 -6.705 -5.093 1.00 58.12 104 PHE A C 1
ATOM 834 O O . PHE A 1 104 ? -16.054 -6.523 -3.950 1.00 58.12 104 PHE A O 1
ATOM 841 N N . LEU A 1 105 ? -15.594 -7.924 -5.646 1.00 59.66 105 LEU A N 1
ATOM 842 C CA . LEU A 1 105 ? -16.101 -9.132 -4.983 1.00 59.66 105 LEU A CA 1
ATOM 843 C C . LEU A 1 105 ? -15.136 -9.614 -3.901 1.00 59.66 105 LEU A C 1
ATOM 845 O O . LEU A 1 105 ? -15.563 -10.004 -2.814 1.00 59.66 105 LEU A O 1
ATOM 849 N N . THR A 1 106 ? -13.832 -9.560 -4.165 1.00 56.22 106 THR A N 1
ATOM 850 C CA . THR A 1 106 ? -12.823 -9.919 -3.162 1.00 56.22 106 THR A CA 1
ATOM 851 C C . THR A 1 106 ? -12.709 -8.845 -2.078 1.00 56.22 106 THR A C 1
ATOM 853 O O . THR A 1 106 ? -12.450 -9.174 -0.922 1.00 56.22 106 THR A O 1
ATOM 856 N N . ALA A 1 107 ? -12.985 -7.577 -2.400 1.00 61.44 107 ALA A N 1
ATOM 857 C CA . ALA A 1 107 ? -13.007 -6.498 -1.412 1.00 61.44 107 ALA A CA 1
ATOM 858 C C . ALA A 1 107 ? -14.110 -6.664 -0.345 1.00 61.44 107 ALA A C 1
ATOM 860 O O . ALA A 1 107 ? -13.893 -6.285 0.802 1.00 61.44 107 ALA A O 1
ATOM 861 N N . GLU A 1 108 ? -15.267 -7.246 -0.687 1.00 59.09 108 GLU A N 1
ATOM 862 C CA . GLU A 1 108 ? -16.358 -7.496 0.274 1.00 59.09 108 GLU A CA 1
ATOM 863 C C . GLU A 1 108 ? -16.027 -8.619 1.272 1.00 59.09 108 GLU A C 1
ATOM 865 O O . GLU A 1 108 ? -16.434 -8.572 2.432 1.00 59.09 108 GLU A O 1
ATOM 870 N N . HIS A 1 109 ? -15.270 -9.627 0.838 1.00 57.50 109 HIS A N 1
ATOM 871 C CA . HIS A 1 109 ? -14.971 -10.811 1.647 1.00 57.50 109 HIS A CA 1
ATOM 872 C C . HIS A 1 109 ? -13.692 -10.682 2.501 1.00 57.50 109 HIS A C 1
ATOM 874 O O . HIS A 1 109 ? -13.363 -11.612 3.247 1.00 57.50 109 HIS A O 1
ATOM 880 N N . ALA A 1 110 ? -12.974 -9.557 2.395 1.00 49.44 110 ALA A N 1
ATOM 881 C CA . ALA A 1 110 ? -11.690 -9.294 3.054 1.00 49.44 110 ALA A CA 1
ATOM 882 C C . ALA A 1 110 ? -11.788 -8.646 4.444 1.00 49.44 110 ALA A C 1
ATOM 884 O O . ALA A 1 110 ? -12.836 -8.118 4.869 1.00 49.44 110 ALA A O 1
#

Secondary structure (DSSP, 8-state):
---PPP--------TTSSHHHHHHHHHHHHHHHHT--HHHHHHHTTHHHHHHHHHHTT-SEEEE---GGGHHHHHHHHHHHHHHH-PEEEE-------TT---HHHHHH-

Radius of gyration: 20.69 Å; chains: 1; bounding box: 36×35×71 Å

Organism: Ascaris suum (NCBI:txid6253)

pLDDT: mean 76.07, std 19.8, range [39.03, 96.94]